Protein AF-A0A915HNP8-F1 (afdb_monomer_lite)

Sequence (126 aa):
MGWKSLLYLLLSFWINDTIFVQGSKNFADHWVDDQVTHTNSYYGFFNLVNFNIGYHREHHDFPYVTGRYLPLVRKIAIEFYSDPRYIEKSIFTNIYCMLLAERGFGLKKFANKLTYNLKQLEDYRK

Organism: Romanomermis culicivorax (NCBI:txid13658)

Structure (mmCIF, N/CA/C/O backbone):
data_AF-A0A915HNP8-F1
#
_entry.id   AF-A0A915HNP8-F1
#
loop_
_atom_site.group_PDB
_atom_site.id
_atom_site.type_symbol
_atom_site.label_atom_id
_atom_site.label_alt_id
_atom_site.label_comp_id
_atom_site.label_asym_id
_atom_site.label_entity_id
_atom_site.label_seq_id
_atom_site.pdbx_PDB_ins_code
_atom_site.Cartn_x
_atom_site.Cartn_y
_atom_site.Cartn_z
_atom_site.occupancy
_atom_site.B_iso_or_equiv
_atom_site.auth_seq_id
_atom_site.auth_comp_id
_atom_site.auth_asym_id
_atom_site.auth_atom_id
_atom_site.pdbx_PDB_model_num
ATOM 1 N N . MET A 1 1 ? -26.415 9.784 18.282 1.00 63.62 1 MET A N 1
ATOM 2 C CA . MET A 1 1 ? -25.318 8.821 18.025 1.00 63.62 1 MET A CA 1
ATOM 3 C C . MET A 1 1 ? -24.785 8.342 19.370 1.00 63.62 1 MET A C 1
ATOM 5 O O . MET A 1 1 ? -24.751 9.149 20.286 1.00 63.62 1 MET A O 1
ATOM 9 N N . GLY A 1 2 ? -24.486 7.051 19.537 1.00 92.44 2 GLY A N 1
ATOM 10 C CA . GLY A 1 2 ? -24.142 6.454 20.841 1.00 92.44 2 GLY A CA 1
ATOM 11 C C . GLY A 1 2 ? -22.738 5.843 20.881 1.00 92.44 2 GLY A C 1
ATOM 12 O O . GLY A 1 2 ? -21.994 5.894 19.904 1.00 92.44 2 GLY A O 1
ATOM 13 N N . TRP A 1 3 ? -22.383 5.196 21.991 1.00 93.38 3 TRP A N 1
ATOM 14 C CA . TRP A 1 3 ? -21.071 4.549 22.174 1.00 93.38 3 TRP A CA 1
ATOM 15 C C . TRP A 1 3 ? -20.740 3.519 21.077 1.00 93.38 3 TRP A C 1
ATOM 17 O O . TRP A 1 3 ? -19.610 3.455 20.604 1.00 93.38 3 TRP A O 1
ATOM 27 N N . LYS A 1 4 ? -21.748 2.782 20.590 1.00 92.94 4 LYS A N 1
ATOM 28 C CA . LYS A 1 4 ? -21.593 1.798 19.506 1.00 92.94 4 LYS A CA 1
ATOM 29 C C . LYS A 1 4 ? -21.096 2.424 18.197 1.00 92.94 4 LYS A C 1
ATOM 31 O O . LYS A 1 4 ? -20.259 1.834 17.529 1.00 92.94 4 LYS A O 1
ATOM 36 N N . SER A 1 5 ? -21.576 3.620 17.843 1.00 90.44 5 SER A N 1
ATOM 37 C CA . SER A 1 5 ? -21.105 4.333 16.644 1.00 90.44 5 SER A CA 1
ATOM 38 C C . SER A 1 5 ? -19.680 4.863 16.806 1.00 90.44 5 SER A C 1
ATOM 40 O O . SER A 1 5 ? -18.925 4.891 15.842 1.00 90.44 5 SER A O 1
ATOM 42 N N . LEU A 1 6 ? -19.298 5.239 18.028 1.00 91.25 6 LEU A N 1
ATOM 43 C CA . LEU A 1 6 ? -17.955 5.728 18.333 1.00 91.25 6 LEU A CA 1
ATOM 44 C C . LEU A 1 6 ? -16.936 4.583 18.270 1.00 91.25 6 LEU A C 1
ATOM 46 O O . LEU A 1 6 ? -15.909 4.710 17.611 1.00 91.25 6 LEU A O 1
ATOM 50 N N . LEU A 1 7 ? -17.279 3.426 18.844 1.00 91.88 7 LEU A N 1
ATOM 51 C CA . LEU A 1 7 ? -16.525 2.187 18.652 1.00 91.88 7 LEU A CA 1
ATOM 52 C C . LEU A 1 7 ? -16.400 1.803 17.183 1.00 91.88 7 LEU A C 1
ATOM 54 O O . LEU A 1 7 ? -15.307 1.480 16.739 1.00 91.88 7 LEU A O 1
ATOM 58 N N . TYR A 1 8 ? -17.506 1.831 16.437 1.00 89.50 8 TYR A N 1
ATOM 59 C CA . TYR A 1 8 ? -17.501 1.485 15.020 1.00 89.50 8 TYR A CA 1
ATOM 60 C C . TYR A 1 8 ? -16.518 2.357 14.232 1.00 89.50 8 TYR A C 1
ATOM 62 O O . TYR A 1 8 ? -15.745 1.826 13.440 1.00 89.50 8 TYR A O 1
ATOM 70 N N . LEU A 1 9 ? -16.494 3.669 14.482 1.00 89.00 9 LEU A N 1
ATOM 71 C CA . LEU A 1 9 ? -15.552 4.586 13.838 1.00 89.00 9 LEU A CA 1
ATOM 72 C C . LEU A 1 9 ? -14.101 4.293 14.226 1.00 89.00 9 LEU A C 1
ATOM 74 O O . LEU A 1 9 ? -13.251 4.214 13.347 1.00 89.00 9 LEU A O 1
ATOM 78 N N . LEU A 1 10 ? -13.825 4.081 15.515 1.00 86.94 10 LEU A N 1
ATOM 79 C CA . LEU A 1 10 ? -12.471 3.798 15.999 1.00 86.94 10 LEU A CA 1
ATOM 80 C C . LEU A 1 10 ? -11.933 2.463 15.470 1.00 86.94 10 LEU A C 1
ATOM 82 O O . LEU A 1 10 ? -10.791 2.396 15.025 1.00 86.94 10 LEU A O 1
ATOM 86 N N . LEU A 1 11 ? -12.760 1.414 15.468 1.00 86.12 11 LEU A N 1
ATOM 87 C CA . LEU A 1 11 ? -12.400 0.123 14.883 1.00 86.12 11 LEU A CA 1
ATOM 88 C C . LEU A 1 11 ? -12.235 0.221 13.367 1.00 86.12 11 LEU A C 1
ATOM 90 O O . LEU A 1 11 ? -11.266 -0.311 12.840 1.00 86.12 11 LEU A O 1
ATOM 94 N N . SER A 1 12 ? -13.136 0.913 12.667 1.00 80.00 12 SER A N 1
ATOM 95 C CA . SER A 1 12 ? -13.033 1.075 11.211 1.00 80.00 12 SER A CA 1
ATOM 96 C C . SER A 1 12 ? -11.763 1.830 10.823 1.00 80.00 12 SER A C 1
ATOM 98 O O . SER A 1 12 ? -11.067 1.407 9.908 1.00 80.00 12 SER A O 1
ATOM 100 N N . PHE A 1 13 ? -11.424 2.894 11.556 1.00 77.88 13 PHE A N 1
ATOM 101 C CA . PHE A 1 13 ? -10.178 3.640 11.387 1.00 77.88 13 PHE A CA 1
ATOM 102 C C . PHE A 1 13 ? -8.954 2.761 11.654 1.00 77.88 13 PHE A C 1
ATOM 104 O O . PHE A 1 13 ? -8.053 2.692 10.825 1.00 77.88 13 PHE A O 1
ATOM 111 N N . TRP A 1 14 ? -8.947 2.025 12.770 1.00 73.19 14 TRP A N 1
ATOM 112 C CA . TRP A 1 14 ? -7.829 1.151 13.118 1.00 73.19 14 TRP A CA 1
ATOM 113 C C . TRP A 1 14 ? -7.603 0.059 12.070 1.00 73.19 14 TRP A C 1
ATOM 115 O O . TRP A 1 14 ? -6.473 -0.148 11.635 1.00 73.19 14 TRP A O 1
ATOM 125 N N . ILE A 1 15 ? -8.668 -0.609 11.619 1.00 74.94 15 ILE A N 1
ATOM 126 C CA . ILE A 1 15 ? -8.578 -1.641 10.581 1.00 74.94 15 ILE A CA 1
ATOM 127 C C . ILE A 1 15 ? -8.101 -1.008 9.264 1.00 74.94 15 ILE A C 1
ATOM 129 O O . ILE A 1 15 ? -7.172 -1.541 8.659 1.00 74.94 15 ILE A O 1
ATOM 133 N N . ASN A 1 16 ? -8.673 0.130 8.849 1.00 70.62 16 ASN A N 1
ATOM 134 C CA . ASN A 1 16 ? -8.280 0.851 7.632 1.00 70.62 16 ASN A CA 1
ATOM 135 C C . ASN A 1 16 ? -6.790 1.209 7.613 1.00 70.62 16 ASN A C 1
ATOM 137 O O . ASN A 1 16 ? -6.096 0.929 6.638 1.00 70.62 16 ASN A O 1
ATOM 141 N N . ASP A 1 17 ? -6.296 1.792 8.700 1.00 63.38 17 ASP A N 1
ATOM 142 C CA . ASP A 1 17 ? -4.954 2.363 8.721 1.00 63.38 17 ASP A CA 1
ATOM 143 C C . ASP A 1 17 ? -3.861 1.321 8.997 1.00 63.38 17 ASP A C 1
ATOM 145 O O . ASP A 1 17 ? -2.726 1.497 8.558 1.00 63.38 17 ASP A O 1
ATOM 149 N N . THR A 1 18 ? -4.188 0.216 9.682 1.00 61.91 18 THR A N 1
ATOM 150 C CA . THR A 1 18 ? -3.187 -0.792 10.086 1.00 61.91 18 THR A CA 1
ATOM 151 C C . THR A 1 18 ? -3.213 -2.084 9.272 1.00 61.91 18 THR A C 1
ATOM 153 O O . THR A 1 18 ? -2.159 -2.681 9.053 1.00 61.91 18 THR A O 1
ATOM 156 N N . ILE A 1 19 ? -4.390 -2.543 8.833 1.00 60.84 19 ILE A N 1
ATOM 157 C CA . ILE A 1 19 ? -4.554 -3.855 8.180 1.00 60.84 19 ILE A CA 1
ATOM 158 C C . ILE A 1 19 ? -4.588 -3.712 6.659 1.00 60.84 19 ILE A C 1
ATOM 160 O O . ILE A 1 19 ? -4.163 -4.618 5.937 1.00 60.84 19 ILE A O 1
ATOM 164 N N . PHE A 1 20 ? -5.066 -2.577 6.149 1.00 61.69 20 PHE A N 1
ATOM 165 C CA . PHE A 1 20 ? -5.078 -2.337 4.716 1.00 61.69 20 PHE A CA 1
ATOM 166 C C . PHE A 1 20 ? -3.788 -1.654 4.269 1.00 61.69 20 PHE A C 1
ATOM 168 O O . PHE A 1 20 ? -3.352 -0.644 4.814 1.00 61.69 20 PHE A O 1
ATOM 175 N N . VAL A 1 21 ? -3.212 -2.210 3.204 1.00 59.31 21 VAL A N 1
ATOM 176 C CA . VAL A 1 21 ? -1.975 -1.760 2.545 1.00 59.31 21 VAL A CA 1
ATOM 177 C C . VAL A 1 21 ? -1.992 -0.255 2.250 1.00 59.31 21 VAL A C 1
ATOM 179 O O . VAL A 1 21 ? -0.975 0.422 2.356 1.00 59.31 21 VAL A O 1
ATOM 182 N N . GLN A 1 22 ? -3.167 0.291 1.924 1.00 58.53 22 GLN A N 1
ATOM 183 C CA . GLN A 1 22 ? -3.332 1.707 1.610 1.00 58.53 22 GLN A CA 1
ATOM 184 C C . GLN A 1 22 ? -3.053 2.622 2.815 1.00 58.53 22 GLN A C 1
ATOM 186 O O . GLN A 1 22 ? -2.465 3.688 2.644 1.00 58.53 22 GLN A O 1
ATOM 191 N N . GLY A 1 23 ? -3.452 2.203 4.019 1.00 55.94 23 GLY A N 1
ATOM 192 C CA . GLY A 1 23 ? -3.254 2.955 5.255 1.00 55.94 23 GLY A CA 1
ATOM 193 C C . GLY A 1 23 ? -1.800 2.952 5.716 1.00 55.94 23 GLY A C 1
ATOM 194 O O . GLY A 1 23 ? -1.229 4.011 5.983 1.00 55.94 23 GLY A O 1
ATOM 195 N N . SER A 1 24 ? -1.156 1.779 5.692 1.00 56.12 24 SER A N 1
ATOM 196 C CA . SER A 1 24 ? 0.261 1.652 6.057 1.00 56.12 24 SER A CA 1
ATOM 197 C C . SER A 1 24 ? 1.181 2.447 5.127 1.00 56.12 24 SER A C 1
ATOM 199 O O . SER A 1 24 ? 2.170 3.020 5.585 1.00 56.12 24 SER A O 1
ATOM 201 N N . LYS A 1 25 ? 0.824 2.526 3.839 1.00 57.50 25 LYS A N 1
ATOM 202 C CA . LYS A 1 25 ? 1.558 3.287 2.824 1.00 57.50 25 LYS A CA 1
ATOM 203 C C . LYS A 1 25 ? 1.522 4.792 3.089 1.00 57.50 25 LYS A C 1
ATOM 205 O O . LYS A 1 25 ? 2.566 5.435 3.052 1.00 57.50 25 LYS A O 1
ATOM 210 N N . ASN A 1 26 ? 0.355 5.345 3.429 1.00 54.72 26 ASN A N 1
ATOM 211 C CA . ASN A 1 26 ? 0.224 6.775 3.733 1.00 54.72 26 ASN A CA 1
ATOM 212 C C . ASN A 1 26 ? 1.128 7.188 4.909 1.00 54.72 26 ASN A C 1
ATOM 214 O O . ASN A 1 26 ? 1.729 8.258 4.887 1.00 54.72 26 ASN A O 1
ATOM 218 N N . PHE A 1 27 ? 1.282 6.324 5.917 1.00 54.41 27 PHE A N 1
ATOM 219 C CA . PHE A 1 27 ? 2.211 6.568 7.022 1.00 54.41 27 PHE A CA 1
ATOM 220 C C . PHE A 1 27 ? 3.681 6.383 6.623 1.00 54.41 27 PHE A C 1
ATOM 222 O O . PHE A 1 27 ? 4.520 7.164 7.053 1.00 54.41 27 PHE A O 1
ATOM 229 N N . ALA A 1 28 ? 4.038 5.397 5.801 1.00 55.47 28 ALA A N 1
ATOM 230 C CA . ALA A 1 28 ? 5.429 5.218 5.375 1.00 55.47 28 ALA A CA 1
ATOM 231 C C . ALA A 1 28 ? 5.923 6.374 4.479 1.00 55.47 28 ALA A C 1
ATOM 233 O O . ALA A 1 28 ? 7.013 6.911 4.708 1.00 55.47 28 ALA A O 1
ATOM 234 N N . ASP A 1 29 ? 5.090 6.805 3.527 1.00 53.53 29 ASP A N 1
ATOM 235 C CA . ASP A 1 29 ? 5.416 7.822 2.517 1.00 53.53 29 ASP A CA 1
ATOM 236 C C . ASP A 1 29 ? 5.683 9.214 3.121 1.00 53.53 29 ASP A C 1
ATOM 238 O O . ASP A 1 29 ? 6.409 10.022 2.544 1.00 53.53 29 ASP A O 1
ATOM 242 N N . HIS A 1 30 ? 5.114 9.519 4.292 1.00 57.22 30 HIS A N 1
ATOM 243 C CA . HIS A 1 30 ? 5.314 10.811 4.959 1.00 57.22 30 HIS A CA 1
ATOM 244 C C . HIS A 1 30 ? 6.526 10.856 5.903 1.00 57.22 30 HIS A C 1
ATOM 246 O O . HIS A 1 30 ? 6.960 11.945 6.290 1.00 57.22 30 HIS A O 1
ATOM 252 N N . TRP A 1 31 ? 7.088 9.706 6.287 1.00 51.62 31 TRP A N 1
ATOM 253 C CA . TRP A 1 31 ? 8.163 9.638 7.287 1.00 51.62 31 TRP A CA 1
ATOM 254 C C . TRP A 1 31 ? 9.519 9.242 6.698 1.00 51.62 31 TRP A C 1
ATOM 256 O O . TRP A 1 31 ? 10.555 9.697 7.202 1.00 51.62 31 TRP A O 1
ATOM 266 N N . VAL A 1 32 ? 9.522 8.468 5.612 1.00 51.97 32 VAL A N 1
ATOM 267 C CA . VAL A 1 32 ? 10.729 8.101 4.866 1.00 51.97 32 VAL A CA 1
ATOM 268 C C . VAL A 1 32 ? 10.924 9.107 3.729 1.00 51.97 32 VAL A C 1
ATOM 270 O O . VAL A 1 32 ? 10.233 9.077 2.722 1.00 51.97 32 VAL A O 1
ATOM 273 N N . ASP A 1 33 ? 11.868 10.030 3.911 1.00 47.66 33 ASP A N 1
ATOM 274 C CA . ASP A 1 33 ? 12.265 11.044 2.921 1.00 47.66 33 ASP A CA 1
ATOM 275 C C . ASP A 1 33 ? 13.228 10.438 1.888 1.00 47.66 33 ASP A C 1
ATOM 277 O O . ASP A 1 33 ? 14.329 10.936 1.674 1.00 47.66 33 ASP A O 1
ATOM 281 N N . ASP A 1 34 ? 12.849 9.300 1.305 1.00 48.69 34 ASP A N 1
ATOM 282 C CA . ASP A 1 34 ? 13.509 8.788 0.110 1.00 48.69 34 ASP A CA 1
ATOM 283 C C . ASP A 1 34 ? 12.655 9.201 -1.085 1.00 48.69 34 ASP A C 1
ATOM 285 O O . ASP A 1 34 ? 11.627 8.587 -1.392 1.00 48.69 34 ASP A O 1
ATOM 289 N N . GLN A 1 35 ? 13.131 10.219 -1.808 1.00 43.41 35 GLN A N 1
ATOM 290 C CA . GLN A 1 35 ? 12.568 10.747 -3.065 1.00 43.41 35 GLN A CA 1
ATOM 291 C C . GLN A 1 35 ? 12.357 9.682 -4.165 1.00 43.41 35 GLN A C 1
ATOM 293 O O . GLN A 1 35 ? 11.848 9.971 -5.243 1.00 43.41 35 GLN A O 1
ATOM 298 N N . VAL A 1 36 ? 12.744 8.434 -3.905 1.00 48.75 36 VAL A N 1
ATOM 299 C CA . VAL A 1 36 ? 12.663 7.287 -4.808 1.00 48.75 36 VAL A CA 1
ATOM 300 C C . VAL A 1 36 ? 11.314 6.544 -4.703 1.00 48.75 36 VAL A C 1
ATOM 302 O O . VAL A 1 36 ? 11.027 5.697 -5.548 1.00 48.75 36 VAL A O 1
ATOM 305 N N . THR A 1 37 ? 10.460 6.826 -3.704 1.00 48.84 37 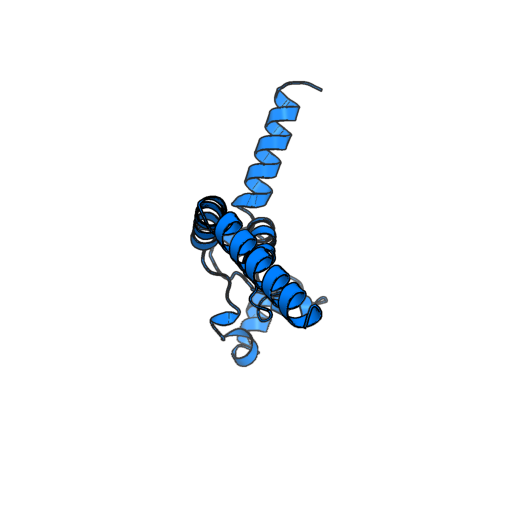THR A N 1
ATOM 306 C CA . THR A 1 37 ? 9.440 5.845 -3.258 1.00 48.84 37 THR A CA 1
ATOM 307 C C . THR A 1 37 ? 7.976 6.300 -3.170 1.00 48.84 37 THR A C 1
ATOM 309 O O . THR A 1 37 ? 7.191 5.701 -2.445 1.00 48.84 37 THR A O 1
ATOM 312 N N . HIS A 1 38 ? 7.517 7.249 -3.991 1.00 47.09 38 HIS A N 1
ATOM 313 C CA . HIS A 1 38 ? 6.079 7.591 -4.016 1.00 47.09 38 HIS A CA 1
ATOM 314 C C . HIS A 1 38 ? 5.148 6.443 -4.485 1.00 47.09 38 HIS A C 1
ATOM 316 O O . HIS A 1 38 ? 3.938 6.488 -4.259 1.00 47.09 38 HIS A O 1
ATOM 322 N N . THR A 1 39 ? 5.674 5.370 -5.086 1.00 55.88 39 THR A N 1
ATOM 323 C CA . THR A 1 39 ? 4.881 4.268 -5.670 1.00 55.88 39 THR A CA 1
ATOM 324 C C . THR A 1 39 ? 5.385 2.880 -5.263 1.00 55.88 39 THR A C 1
ATOM 326 O O . THR A 1 39 ? 5.533 1.974 -6.091 1.00 55.88 39 THR A O 1
ATOM 329 N N . ASN A 1 40 ? 5.696 2.678 -3.982 1.00 61.94 40 ASN A N 1
ATOM 330 C CA . ASN A 1 40 ? 5.946 1.324 -3.476 1.00 61.94 40 ASN A CA 1
ATOM 331 C C . ASN A 1 40 ? 4.695 0.447 -3.621 1.00 61.94 40 ASN A C 1
ATOM 333 O O . ASN A 1 40 ? 3.569 0.922 -3.471 1.00 61.94 40 ASN A O 1
ATOM 337 N N . SER A 1 41 ? 4.911 -0.818 -3.975 1.00 71.25 41 SER A N 1
ATOM 338 C CA . SER A 1 41 ? 3.851 -1.806 -4.202 1.00 71.25 41 SER A CA 1
ATOM 339 C C . SER A 1 41 ? 4.029 -2.997 -3.265 1.00 71.25 41 SER A C 1
ATOM 341 O O . SER A 1 41 ? 5.150 -3.466 -3.056 1.00 71.25 41 SER A O 1
ATOM 343 N N . TYR A 1 42 ? 2.932 -3.489 -2.695 1.00 75.81 42 TYR A N 1
ATOM 344 C CA . TYR A 1 42 ? 2.913 -4.590 -1.737 1.00 75.81 42 TYR A CA 1
ATOM 345 C C . TYR A 1 42 ? 2.372 -5.865 -2.385 1.00 75.81 42 TYR A C 1
ATOM 347 O O . TYR A 1 42 ? 1.201 -5.944 -2.752 1.00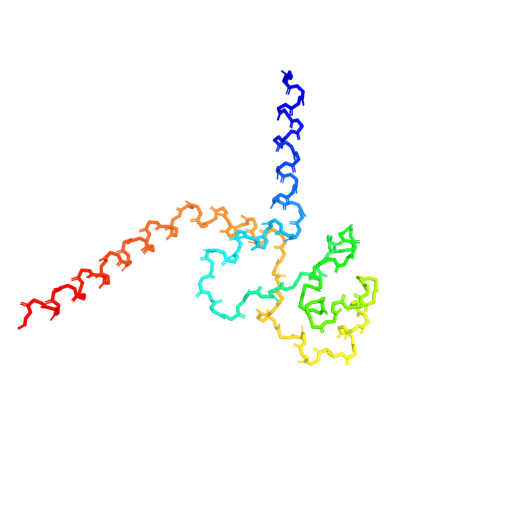 75.81 42 TYR A O 1
ATOM 355 N N . TYR A 1 43 ? 3.202 -6.906 -2.455 1.00 77.31 43 TYR A N 1
ATOM 356 C CA . TYR A 1 43 ? 2.847 -8.185 -3.090 1.00 77.31 43 TYR A CA 1
ATOM 357 C C . TYR A 1 43 ? 2.620 -9.333 -2.092 1.00 77.31 43 TYR A C 1
ATOM 359 O O . TYR A 1 43 ? 2.580 -10.495 -2.490 1.00 77.31 43 TYR A O 1
ATOM 367 N N . GLY A 1 44 ? 2.500 -9.035 -0.793 1.00 75.19 44 GLY A N 1
ATOM 368 C CA . GLY A 1 44 ? 2.307 -10.057 0.241 1.00 75.19 44 GLY A CA 1
ATOM 369 C C . GLY A 1 44 ? 0.885 -10.628 0.294 1.00 75.19 44 GLY A C 1
ATOM 370 O O . GLY A 1 44 ? -0.006 -10.204 -0.436 1.00 75.19 44 GLY A O 1
ATOM 371 N N . PHE A 1 45 ? 0.652 -11.587 1.196 1.00 74.62 45 PHE A N 1
ATOM 372 C CA . PHE A 1 45 ? -0.610 -12.340 1.291 1.00 74.62 45 PHE A CA 1
ATOM 373 C C . PHE A 1 45 ? -1.859 -11.454 1.424 1.00 74.62 45 PHE A C 1
ATOM 375 O O . PHE A 1 45 ? -2.873 -11.707 0.776 1.00 74.62 45 PHE A O 1
ATOM 382 N N . PHE A 1 46 ? -1.776 -10.370 2.200 1.00 70.69 46 PHE A N 1
ATOM 383 C CA . PHE A 1 46 ? -2.896 -9.440 2.383 1.00 70.69 46 PHE A CA 1
ATOM 384 C C . PHE A 1 46 ? -3.290 -8.701 1.100 1.00 70.69 46 PHE A C 1
ATOM 386 O O . PHE A 1 46 ? -4.409 -8.208 0.997 1.00 70.69 46 PHE A O 1
ATOM 393 N N . ASN A 1 47 ? -2.422 -8.679 0.085 1.00 76.81 47 ASN A N 1
ATOM 394 C CA . ASN A 1 47 ? -2.767 -8.141 -1.221 1.00 76.81 47 ASN A CA 1
ATOM 395 C C . ASN A 1 47 ? -3.872 -8.963 -1.908 1.00 76.81 47 ASN A C 1
ATOM 397 O O . ASN A 1 47 ? -4.734 -8.397 -2.572 1.00 76.81 47 ASN A O 1
ATOM 401 N N . LEU A 1 48 ? -3.897 -10.285 -1.696 1.00 74.81 48 LEU A N 1
ATOM 402 C CA . LEU A 1 48 ? -4.925 -11.162 -2.262 1.00 74.81 48 LEU A CA 1
ATOM 403 C C . LEU A 1 48 ? -6.309 -10.859 -1.668 1.00 74.81 48 LEU A C 1
ATOM 405 O O . LEU A 1 48 ? -7.299 -10.817 -2.394 1.00 74.81 48 LEU A O 1
ATOM 409 N N . VAL A 1 49 ? -6.362 -10.609 -0.357 1.00 76.81 49 VAL A N 1
ATOM 410 C CA . VAL A 1 49 ? -7.590 -10.221 0.360 1.00 76.81 49 VAL A CA 1
ATOM 411 C C . VAL A 1 49 ? -8.045 -8.816 -0.051 1.00 76.81 49 VAL A C 1
ATOM 413 O O . VAL A 1 49 ? -9.240 -8.554 -0.141 1.00 76.81 49 VAL A O 1
ATOM 416 N N . ASN A 1 50 ? -7.094 -7.944 -0.391 1.00 72.56 50 ASN A N 1
ATOM 417 C CA . ASN A 1 50 ? -7.337 -6.581 -0.862 1.00 72.56 50 ASN A CA 1
ATOM 418 C C . ASN A 1 50 ? -7.463 -6.488 -2.386 1.00 72.56 50 ASN A C 1
ATOM 420 O O . ASN A 1 50 ? -7.130 -5.458 -2.965 1.00 72.56 50 ASN A O 1
ATOM 424 N N . PHE A 1 51 ? -7.903 -7.556 -3.054 1.00 77.19 51 PHE A N 1
ATOM 425 C CA . PHE A 1 51 ? -8.180 -7.558 -4.496 1.00 77.19 51 PHE A CA 1
ATOM 426 C C . PHE A 1 51 ? -7.024 -7.046 -5.376 1.00 77.19 51 PHE A C 1
ATOM 428 O O . PHE A 1 51 ? -7.258 -6.430 -6.416 1.00 77.19 51 PHE A O 1
ATOM 435 N N . ASN A 1 52 ? -5.776 -7.320 -4.985 1.00 82.25 52 ASN A N 1
ATOM 436 C CA . ASN A 1 52 ? -4.564 -6.904 -5.691 1.00 82.25 52 ASN A CA 1
ATOM 437 C C . ASN A 1 52 ? -4.350 -5.374 -5.767 1.00 82.25 52 ASN A C 1
ATOM 439 O O . ASN A 1 52 ? -3.621 -4.906 -6.639 1.00 82.25 52 ASN A O 1
ATOM 443 N N . ILE A 1 53 ? -4.931 -4.583 -4.857 1.00 75.75 53 ILE A N 1
ATOM 444 C CA . ILE A 1 53 ? -4.719 -3.118 -4.791 1.00 75.75 53 ILE A CA 1
ATOM 445 C C . ILE A 1 53 ? -3.249 -2.755 -4.497 1.00 75.75 53 ILE A C 1
ATOM 447 O O . ILE A 1 53 ? -2.772 -1.689 -4.874 1.00 75.75 53 ILE A O 1
ATOM 451 N N . GLY A 1 54 ? -2.501 -3.661 -3.865 1.00 77.12 54 GLY A N 1
ATOM 452 C CA . GLY A 1 54 ? -1.076 -3.508 -3.579 1.00 77.12 54 GLY A CA 1
ATOM 453 C C . GLY A 1 54 ? -0.176 -3.487 -4.818 1.00 77.12 54 GLY A C 1
ATOM 454 O O . GLY A 1 54 ? 0.969 -3.067 -4.693 1.00 77.12 54 GLY A O 1
ATOM 455 N N . TYR A 1 55 ? -0.677 -3.851 -6.008 1.00 80.75 55 TYR A N 1
ATOM 456 C CA . TYR A 1 55 ? -0.012 -3.601 -7.301 1.00 80.75 55 TYR A CA 1
ATOM 457 C C . TYR A 1 55 ? -0.168 -2.126 -7.708 1.00 80.75 55 TYR A C 1
ATOM 459 O O . TYR A 1 55 ? -0.725 -1.794 -8.754 1.00 80.75 55 TYR A O 1
ATOM 467 N N . HIS A 1 56 ? 0.235 -1.217 -6.822 1.00 80.19 56 HIS A N 1
ATOM 468 C CA . HIS A 1 56 ? -0.063 0.205 -6.946 1.00 80.19 56 HIS A CA 1
ATOM 469 C C . HIS A 1 56 ? 0.636 0.815 -8.161 1.00 80.19 56 HIS A C 1
ATOM 471 O O . HIS A 1 56 ? 0.057 1.633 -8.869 1.00 80.19 56 HIS A O 1
ATOM 477 N N . ARG A 1 57 ? 1.868 0.385 -8.437 1.00 78.75 57 ARG A N 1
ATOM 478 C CA . ARG A 1 57 ? 2.651 0.883 -9.566 1.00 78.75 57 ARG A CA 1
ATOM 479 C C . ARG A 1 57 ? 2.108 0.379 -10.893 1.00 78.75 57 ARG A C 1
ATOM 481 O O . ARG A 1 57 ? 1.857 1.182 -11.780 1.00 78.75 57 ARG A O 1
ATOM 488 N N . GLU A 1 58 ? 1.833 -0.920 -10.988 1.00 86.44 58 GLU A N 1
ATOM 489 C CA . GLU A 1 58 ? 1.215 -1.500 -12.179 1.00 86.44 58 GLU A CA 1
ATOM 490 C C . GLU A 1 58 ? -0.178 -0.905 -12.427 1.00 86.44 58 GLU A C 1
ATOM 492 O O . GLU A 1 58 ? -0.573 -0.731 -13.576 1.00 86.44 58 GLU A O 1
ATOM 497 N N . HIS A 1 59 ? -0.917 -0.551 -11.371 1.00 86.69 59 HIS A N 1
ATOM 498 C CA . HIS A 1 59 ? -2.197 0.139 -11.508 1.00 86.69 59 HIS A CA 1
ATOM 499 C C . HIS A 1 59 ? -2.048 1.573 -12.035 1.00 86.69 59 HIS A C 1
ATOM 501 O O . HIS A 1 59 ? -2.835 1.979 -12.883 1.00 86.69 59 HIS A O 1
ATOM 507 N N . HIS A 1 60 ? -1.052 2.337 -11.576 1.00 85.06 60 HIS A N 1
ATOM 508 C CA . HIS A 1 60 ? -0.796 3.691 -12.092 1.00 85.06 60 HIS A CA 1
ATOM 509 C C . HIS A 1 60 ? -0.282 3.690 -13.533 1.00 85.06 60 HIS A C 1
ATOM 511 O O . HIS A 1 60 ? -0.662 4.565 -14.308 1.00 85.06 60 HIS A O 1
ATOM 517 N N . ASP A 1 61 ? 0.528 2.699 -13.908 1.00 86.81 61 ASP A N 1
ATOM 518 C CA . ASP A 1 61 ? 1.022 2.547 -15.282 1.00 86.81 61 ASP A CA 1
ATOM 519 C C . ASP A 1 61 ? -0.086 2.049 -16.229 1.00 86.81 61 ASP A C 1
ATOM 521 O O . ASP A 1 61 ? -0.170 2.462 -17.388 1.00 86.81 61 ASP A O 1
ATOM 525 N N . PHE A 1 62 ? -0.977 1.186 -15.728 1.00 89.81 62 PHE A N 1
ATOM 526 C CA . PHE A 1 62 ? -2.081 0.590 -16.479 1.00 89.81 62 PHE A CA 1
ATOM 527 C C . PHE A 1 62 ? -3.436 0.814 -15.780 1.00 89.81 62 PHE A C 1
ATOM 529 O O . PHE A 1 62 ? -4.083 -0.150 -15.357 1.00 89.81 62 PHE A O 1
ATOM 536 N N . PRO A 1 63 ? -3.940 2.064 -15.713 1.00 86.44 63 PRO A N 1
ATOM 537 C CA . PRO A 1 63 ? -5.157 2.403 -14.962 1.00 86.44 63 PRO A CA 1
ATOM 538 C C . PRO A 1 63 ? -6.416 1.727 -15.514 1.00 86.44 63 PRO A C 1
ATOM 540 O O . PRO A 1 63 ? -7.397 1.529 -14.800 1.00 86.44 63 PRO A O 1
ATOM 543 N N . TYR A 1 64 ? -6.379 1.328 -16.786 1.00 90.38 64 TYR A N 1
ATOM 544 C CA . TYR A 1 64 ? -7.468 0.621 -17.457 1.00 90.38 64 TYR A CA 1
ATOM 545 C C . TYR A 1 64 ? -7.440 -0.899 -17.243 1.00 90.38 64 TYR A C 1
ATOM 547 O O . TYR A 1 64 ? -8.372 -1.596 -17.646 1.00 90.38 64 TYR A O 1
ATOM 555 N N . VAL A 1 65 ? -6.392 -1.437 -16.613 1.00 87.94 65 VAL A N 1
ATOM 556 C CA . VAL A 1 65 ? -6.273 -2.865 -16.315 1.00 87.94 65 VAL A CA 1
ATOM 557 C C . VAL A 1 65 ? -6.821 -3.135 -14.919 1.00 87.94 65 VAL A C 1
ATOM 559 O O . VAL A 1 65 ? -6.369 -2.586 -13.917 1.00 87.94 65 VAL A O 1
ATOM 562 N N . THR A 1 66 ? -7.811 -4.023 -14.834 1.00 87.56 66 THR A N 1
ATOM 563 C CA . THR A 1 66 ? -8.419 -4.382 -13.546 1.00 87.56 66 THR A CA 1
ATOM 564 C C . THR A 1 66 ? -7.415 -5.090 -12.631 1.00 87.56 66 THR A C 1
ATOM 566 O O . THR A 1 66 ? -6.606 -5.888 -13.114 1.00 87.56 66 THR A O 1
ATOM 569 N N . GLY A 1 67 ? -7.565 -4.926 -11.310 1.00 83.31 67 GLY A N 1
ATOM 570 C CA . GLY A 1 67 ? -6.714 -5.543 -10.277 1.00 83.31 67 GLY A CA 1
ATOM 571 C C . GLY A 1 67 ? -6.463 -7.048 -10.443 1.00 83.31 67 GLY A C 1
ATOM 572 O O . GLY A 1 67 ? -5.381 -7.552 -10.150 1.00 83.31 67 GLY A O 1
ATOM 573 N N . ARG A 1 68 ? -7.427 -7.789 -11.002 1.00 86.81 68 ARG A N 1
ATOM 574 C CA . ARG A 1 68 ? -7.287 -9.225 -11.297 1.00 86.81 68 ARG A CA 1
ATOM 575 C C . ARG A 1 68 ? -6.132 -9.544 -12.258 1.00 86.81 68 ARG A C 1
ATOM 577 O O . ARG A 1 68 ? -5.533 -10.609 -12.136 1.00 86.81 68 ARG A O 1
ATOM 584 N N . TYR A 1 69 ? -5.835 -8.650 -13.200 1.00 90.56 69 TYR A N 1
ATOM 585 C CA . TYR A 1 69 ? -4.819 -8.848 -14.238 1.00 90.56 69 TYR A CA 1
ATOM 586 C C . TYR A 1 69 ? -3.485 -8.163 -13.921 1.00 90.56 69 TYR A C 1
ATOM 588 O O . TYR A 1 69 ? -2.493 -8.459 -14.580 1.00 90.56 69 TYR A O 1
ATOM 596 N N . LEU A 1 70 ? -3.407 -7.323 -12.886 1.00 89.31 70 LEU A N 1
ATOM 597 C CA . LEU A 1 70 ? -2.144 -6.702 -12.464 1.00 89.31 70 LEU A CA 1
ATOM 598 C C . LEU A 1 70 ? -1.035 -7.721 -12.115 1.00 89.31 70 LEU A C 1
ATOM 600 O O . LEU A 1 70 ? 0.105 -7.508 -12.528 1.00 89.31 70 LEU A O 1
ATOM 604 N N . PRO A 1 71 ? -1.325 -8.889 -11.497 1.00 89.38 71 PRO A N 1
ATOM 605 C CA . PRO A 1 71 ? -0.323 -9.945 -11.342 1.00 89.38 71 PRO A CA 1
ATOM 606 C C . PRO A 1 71 ? 0.239 -10.466 -12.669 1.00 89.38 71 PRO A C 1
ATOM 608 O O . PRO A 1 71 ? 1.378 -10.924 -12.717 1.00 89.38 71 PRO A O 1
ATOM 611 N N . LEU A 1 72 ? -0.558 -10.440 -13.742 1.00 90.94 72 LEU A N 1
ATOM 612 C CA . LEU A 1 72 ? -0.118 -10.845 -15.075 1.00 90.94 72 LEU A CA 1
ATOM 613 C C . LEU A 1 72 ? 0.755 -9.759 -15.712 1.00 90.94 72 LEU A C 1
ATOM 615 O O . LEU A 1 72 ? 1.799 -10.092 -16.261 1.00 90.94 72 LEU A O 1
ATOM 619 N N . VAL A 1 73 ? 0.378 -8.485 -15.573 1.00 89.94 73 VAL A N 1
ATOM 620 C CA . VAL A 1 73 ? 1.190 -7.337 -16.015 1.00 89.94 73 VAL A CA 1
ATOM 621 C C . VAL A 1 73 ? 2.588 -7.404 -15.402 1.00 89.94 73 VAL A C 1
ATOM 623 O O . VAL A 1 73 ? 3.579 -7.389 -16.129 1.00 89.94 73 VAL A O 1
ATOM 626 N N . ARG A 1 74 ? 2.669 -7.612 -14.082 1.00 88.31 74 ARG A N 1
ATOM 627 C CA . ARG A 1 74 ? 3.945 -7.788 -13.377 1.00 88.31 74 ARG A CA 1
ATOM 628 C C . ARG A 1 74 ? 4.775 -8.947 -13.930 1.00 88.31 74 ARG A C 1
ATOM 630 O O . ARG A 1 74 ? 5.991 -8.844 -13.996 1.00 88.31 74 ARG A O 1
ATOM 637 N N . LYS A 1 75 ? 4.141 -10.067 -14.291 1.00 90.19 75 LYS A N 1
ATOM 638 C CA . LYS A 1 75 ? 4.847 -11.231 -14.855 1.00 90.19 75 LYS A CA 1
ATOM 639 C C . LYS A 1 75 ? 5.409 -10.956 -16.247 1.00 90.19 75 LYS A C 1
ATOM 641 O O . LYS A 1 75 ? 6.455 -11.502 -16.571 1.00 90.19 75 LYS A O 1
ATOM 646 N N . ILE A 1 76 ? 4.702 -10.167 -17.055 1.00 93.19 76 ILE A N 1
ATOM 647 C CA . ILE A 1 76 ? 5.112 -9.828 -18.424 1.00 93.19 76 ILE A CA 1
ATOM 648 C C . ILE A 1 76 ? 6.255 -8.809 -18.408 1.00 93.19 76 ILE A C 1
ATOM 650 O O . ILE A 1 76 ? 7.187 -8.950 -19.184 1.00 93.19 76 ILE A O 1
ATOM 654 N N . ALA A 1 77 ? 6.179 -7.822 -17.516 1.00 88.94 77 ALA A N 1
ATOM 655 C CA . ALA A 1 77 ? 7.121 -6.710 -17.403 1.00 88.94 77 ALA A CA 1
ATOM 656 C C . ALA A 1 77 ? 7.935 -6.796 -16.098 1.00 88.94 77 ALA A C 1
ATOM 658 O O . ALA A 1 77 ? 8.093 -5.812 -15.371 1.00 88.94 77 ALA A O 1
ATOM 659 N N . ILE A 1 78 ? 8.402 -8.000 -15.751 1.00 86.81 78 ILE A N 1
ATOM 660 C CA . ILE A 1 78 ? 9.043 -8.279 -14.457 1.00 86.81 78 ILE A CA 1
ATOM 661 C C . ILE A 1 78 ? 10.278 -7.399 -14.247 1.00 86.81 78 ILE A C 1
ATOM 663 O O . ILE A 1 78 ? 10.505 -6.930 -13.137 1.00 86.81 78 ILE A O 1
ATOM 667 N N . GLU A 1 79 ? 11.019 -7.110 -15.313 1.00 85.62 79 GLU A N 1
ATOM 668 C CA . GLU A 1 79 ? 12.234 -6.301 -15.335 1.00 85.62 79 GLU A CA 1
ATOM 669 C C . GLU A 1 79 ? 12.018 -4.853 -14.870 1.00 85.62 79 GLU A C 1
ATOM 671 O O . GLU A 1 79 ? 12.933 -4.244 -14.316 1.00 85.62 79 GLU A O 1
ATOM 676 N N . PHE A 1 80 ? 10.803 -4.319 -15.020 1.00 82.56 80 PHE A N 1
ATOM 677 C CA . PHE A 1 80 ? 10.445 -2.974 -14.563 1.00 82.56 80 PHE A CA 1
ATOM 678 C C . PHE A 1 80 ? 10.007 -2.950 -13.091 1.00 82.56 80 PHE A C 1
ATOM 680 O O . PHE A 1 80 ? 10.088 -1.913 -12.429 1.00 82.56 80 PHE A O 1
ATOM 687 N N . TYR A 1 81 ? 9.572 -4.096 -12.553 1.00 82.19 81 TYR A N 1
ATOM 688 C CA . TYR A 1 81 ? 8.942 -4.198 -11.231 1.00 82.19 81 TYR A CA 1
ATOM 689 C C . TYR A 1 81 ? 9.676 -5.127 -10.244 1.00 82.19 81 TYR A C 1
ATOM 691 O O . TYR A 1 81 ? 9.211 -5.325 -9.112 1.00 82.19 81 TYR A O 1
ATOM 699 N N . SER A 1 82 ? 10.806 -5.720 -10.643 1.00 80.25 82 SER A N 1
ATOM 700 C CA . SER A 1 82 ? 11.602 -6.651 -9.831 1.00 80.25 82 SER A CA 1
ATOM 701 C C . SER A 1 82 ? 12.577 -5.975 -8.871 1.00 80.25 82 SER A C 1
ATOM 703 O O . SER A 1 82 ? 13.155 -6.657 -8.027 1.00 80.25 82 SER A O 1
ATOM 705 N N . ASP A 1 83 ? 12.792 -4.663 -8.990 1.00 77.81 83 ASP A N 1
ATOM 706 C CA . ASP A 1 83 ? 13.737 -3.953 -8.131 1.00 77.81 83 ASP A CA 1
ATOM 707 C C . ASP A 1 83 ? 13.238 -3.937 -6.668 1.00 77.81 83 ASP A C 1
ATOM 709 O O . ASP A 1 83 ? 12.139 -3.444 -6.387 1.00 77.81 83 ASP A O 1
ATOM 713 N N . PRO A 1 84 ? 14.033 -4.452 -5.713 1.00 66.19 84 PRO A N 1
ATOM 714 C CA . PRO A 1 84 ? 13.648 -4.537 -4.308 1.00 66.19 84 PRO A CA 1
ATOM 715 C C . PRO A 1 84 ? 13.434 -3.174 -3.640 1.00 66.19 84 PRO A C 1
ATOM 717 O O . PRO A 1 84 ? 12.792 -3.118 -2.592 1.00 66.19 84 PRO A O 1
ATOM 720 N N . ARG A 1 85 ? 13.929 -2.076 -4.227 1.00 64.75 85 ARG A N 1
ATOM 721 C CA . ARG A 1 85 ? 13.688 -0.704 -3.747 1.00 64.75 85 ARG A CA 1
ATOM 722 C C . ARG A 1 85 ? 12.234 -0.263 -3.909 1.00 64.75 85 ARG A C 1
ATOM 724 O O . ARG A 1 85 ? 11.812 0.680 -3.253 1.00 64.75 85 ARG A O 1
ATOM 731 N N . TYR A 1 86 ? 11.483 -0.937 -4.774 1.00 61.31 86 TYR A N 1
ATOM 732 C CA . TYR A 1 86 ? 10.108 -0.592 -5.143 1.00 61.31 86 TYR A CA 1
ATOM 733 C C . TYR A 1 86 ? 9.057 -1.525 -4.538 1.00 61.31 86 TYR A C 1
ATOM 735 O O . TYR A 1 86 ? 7.854 -1.369 -4.774 1.00 61.31 86 TYR A O 1
ATOM 743 N N . ILE A 1 87 ? 9.516 -2.501 -3.757 1.00 66.25 87 ILE A N 1
ATOM 744 C CA . ILE A 1 87 ? 8.679 -3.478 -3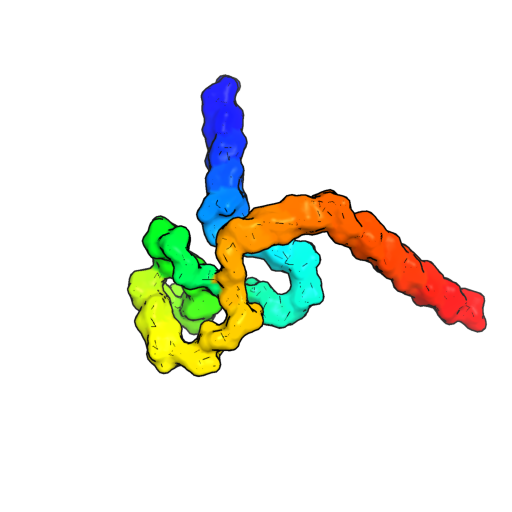.079 1.00 66.25 87 ILE A CA 1
ATOM 745 C C . ILE A 1 87 ? 8.486 -3.005 -1.643 1.00 66.25 87 ILE A C 1
ATOM 747 O O . ILE A 1 87 ? 9.439 -2.919 -0.865 1.00 66.25 87 ILE A O 1
ATOM 751 N N . GLU A 1 88 ? 7.239 -2.715 -1.287 1.00 63.97 88 GLU A N 1
ATOM 752 C CA . GLU A 1 88 ? 6.884 -2.416 0.091 1.00 63.97 88 GLU A CA 1
ATOM 753 C C . GLU A 1 88 ? 7.109 -3.669 0.943 1.00 63.97 88 GLU A C 1
ATOM 755 O O . GLU A 1 88 ? 6.647 -4.773 0.621 1.00 63.97 88 GLU A O 1
ATOM 760 N N . LYS A 1 89 ? 7.866 -3.508 2.030 1.00 58.41 89 LYS A N 1
ATOM 761 C CA . LYS A 1 89 ? 8.104 -4.595 2.979 1.00 58.41 89 LYS A CA 1
ATOM 762 C C . LYS A 1 89 ? 6.812 -4.896 3.740 1.00 58.41 89 LYS A C 1
ATOM 764 O O . LYS A 1 89 ? 5.868 -4.120 3.736 1.00 58.41 89 LYS A O 1
ATOM 769 N N . SER A 1 90 ? 6.779 -6.076 4.357 1.00 57.25 90 SER A N 1
ATOM 770 C CA . SER A 1 90 ? 5.668 -6.598 5.161 1.00 57.25 90 SER A CA 1
ATOM 771 C C . SER A 1 90 ? 4.888 -5.516 5.926 1.00 57.25 90 SER A C 1
ATOM 773 O O . SER A 1 90 ? 5.497 -4.620 6.503 1.00 57.25 90 SER A O 1
ATOM 775 N N . ILE A 1 91 ? 3.563 -5.664 6.046 1.00 58.47 91 ILE A N 1
ATOM 776 C CA . ILE A 1 91 ? 2.706 -4.805 6.888 1.00 58.47 91 ILE A CA 1
ATOM 777 C C . ILE A 1 91 ? 3.279 -4.654 8.312 1.00 58.47 91 ILE A C 1
ATOM 779 O O . ILE A 1 91 ? 3.235 -3.581 8.905 1.00 58.47 91 ILE A O 1
ATOM 783 N N . PHE A 1 92 ? 3.932 -5.705 8.819 1.00 56.28 92 PHE A N 1
ATOM 784 C CA . PHE A 1 92 ? 4.626 -5.698 10.105 1.00 56.28 92 PHE A CA 1
ATOM 785 C C . PHE A 1 92 ? 5.875 -4.818 10.115 1.00 56.28 92 PHE A C 1
ATOM 787 O O . PHE A 1 92 ? 6.170 -4.207 11.134 1.00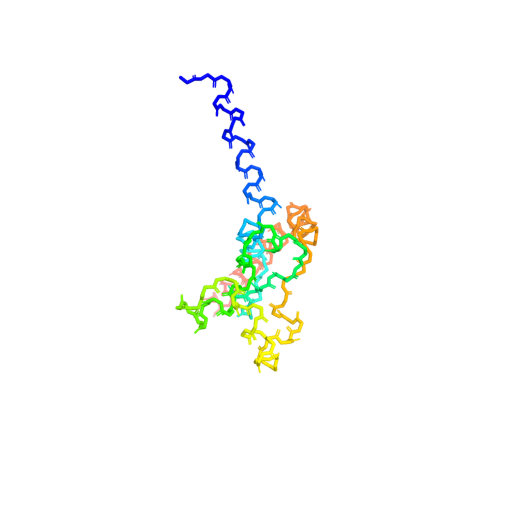 56.28 92 PHE A O 1
ATOM 794 N N . THR A 1 93 ? 6.602 -4.729 9.001 1.00 57.16 93 THR A N 1
ATOM 795 C CA . THR A 1 93 ? 7.729 -3.805 8.843 1.00 57.16 93 THR A CA 1
ATOM 796 C C . THR A 1 93 ? 7.244 -2.365 8.860 1.00 57.16 93 THR A C 1
ATOM 798 O O . THR A 1 93 ? 7.859 -1.556 9.540 1.00 57.16 93 THR A O 1
ATOM 801 N N . ASN A 1 94 ? 6.122 -2.050 8.213 1.00 57.09 94 ASN A N 1
ATOM 802 C CA . ASN A 1 94 ? 5.576 -0.692 8.241 1.00 57.09 94 ASN A CA 1
ATOM 803 C C . ASN A 1 94 ? 5.034 -0.308 9.617 1.00 57.09 94 ASN A C 1
ATOM 805 O O . ASN A 1 94 ? 5.351 0.771 10.102 1.00 57.09 94 ASN A O 1
ATOM 809 N N . ILE A 1 95 ? 4.297 -1.200 10.288 1.00 58.22 95 ILE A N 1
ATOM 810 C CA . ILE A 1 95 ? 3.840 -0.975 11.670 1.00 58.22 95 ILE A CA 1
ATOM 811 C C . ILE A 1 95 ? 5.043 -0.827 12.610 1.00 58.22 95 ILE A C 1
ATOM 813 O O . ILE A 1 95 ? 5.075 0.078 13.437 1.00 58.22 95 ILE A O 1
ATOM 817 N N . TYR A 1 96 ? 6.065 -1.672 12.468 1.00 56.50 96 TYR A N 1
ATOM 818 C CA . TYR A 1 96 ? 7.303 -1.561 13.238 1.00 56.50 96 TYR A CA 1
ATOM 819 C C . TYR A 1 96 ? 8.033 -0.239 12.959 1.00 56.50 96 TYR A C 1
ATOM 821 O O . TYR A 1 96 ? 8.441 0.438 13.898 1.00 56.50 96 TYR A O 1
ATOM 829 N N . CYS A 1 97 ? 8.137 0.181 11.696 1.00 54.28 97 CYS A N 1
ATOM 830 C CA . CYS A 1 97 ? 8.689 1.478 11.311 1.00 54.28 97 CYS A CA 1
ATOM 831 C C . CYS A 1 97 ? 7.860 2.644 11.860 1.00 54.28 97 CYS A C 1
ATOM 833 O O . CYS A 1 97 ? 8.456 3.607 12.324 1.00 54.28 97 CYS A O 1
ATOM 835 N N . MET A 1 98 ? 6.530 2.550 11.884 1.00 52.72 98 MET A N 1
ATOM 836 C CA . MET A 1 98 ? 5.642 3.552 12.483 1.00 52.72 98 MET A CA 1
ATOM 837 C C . MET A 1 98 ? 5.881 3.660 13.996 1.00 52.72 98 MET A C 1
ATOM 839 O O . MET A 1 98 ? 6.154 4.744 14.506 1.00 52.72 98 MET A O 1
ATOM 843 N N . LEU A 1 99 ? 5.909 2.524 14.700 1.00 59.19 99 LEU A N 1
ATOM 844 C CA . LEU A 1 99 ? 6.191 2.457 16.140 1.00 59.19 99 LEU A CA 1
ATOM 845 C C . LEU A 1 99 ? 7.601 2.964 16.494 1.00 59.19 99 LEU A C 1
ATOM 847 O O . LEU A 1 99 ? 7.805 3.550 17.559 1.00 59.19 99 LEU A O 1
ATOM 851 N N . LEU A 1 100 ? 8.590 2.743 15.621 1.00 56.81 100 LEU A N 1
ATOM 852 C CA . LEU A 1 100 ? 9.946 3.272 15.787 1.00 56.81 100 LEU A CA 1
ATOM 853 C C . LEU A 1 100 ? 10.059 4.757 15.413 1.00 56.81 100 LEU A C 1
ATOM 855 O O . LEU A 1 100 ? 10.799 5.491 16.072 1.00 56.81 100 LEU A O 1
ATOM 859 N N . ALA A 1 101 ? 9.334 5.213 14.389 1.00 55.81 101 ALA A N 1
ATOM 860 C CA . ALA A 1 101 ? 9.319 6.608 13.955 1.00 55.81 101 ALA A CA 1
ATOM 861 C C . ALA A 1 101 ? 8.766 7.519 15.059 1.00 55.81 101 ALA A C 1
ATOM 863 O O . ALA A 1 101 ? 9.371 8.556 15.362 1.00 55.81 101 ALA A O 1
ATOM 864 N N . GLU A 1 102 ? 7.699 7.074 15.731 1.00 53.97 102 GLU A N 1
ATOM 865 C CA . GLU A 1 102 ? 7.104 7.762 16.881 1.00 53.97 102 GLU A CA 1
ATOM 866 C C . GLU A 1 102 ? 8.056 7.867 18.084 1.00 53.97 102 GLU A C 1
ATOM 868 O O . GLU A 1 102 ? 7.997 8.838 18.836 1.00 53.97 102 GLU A O 1
ATOM 873 N N . ARG A 1 103 ? 8.979 6.911 18.269 1.00 47.09 103 ARG A N 1
ATOM 874 C CA . ARG A 1 103 ? 9.813 6.830 19.483 1.00 47.09 103 ARG A CA 1
ATOM 875 C C . ARG A 1 103 ? 11.151 7.570 19.436 1.00 47.09 103 ARG A C 1
ATOM 877 O O . ARG A 1 103 ? 11.862 7.571 20.438 1.00 47.09 103 ARG A O 1
ATOM 884 N N . GLY A 1 104 ? 11.517 8.245 18.345 1.00 52.31 104 GLY A N 1
ATOM 885 C CA . GLY A 1 104 ? 12.762 9.032 18.374 1.00 52.31 104 GLY A CA 1
ATOM 886 C C . GLY A 1 104 ? 13.222 9.711 17.090 1.00 52.31 104 GLY A C 1
ATOM 887 O O . GLY A 1 104 ? 14.195 10.468 17.129 1.00 52.31 104 GLY A O 1
ATOM 888 N N . PHE A 1 105 ? 12.552 9.487 15.960 1.00 52.22 105 PHE A N 1
ATOM 889 C CA . PHE A 1 105 ? 12.983 10.060 14.683 1.00 52.22 105 PHE A CA 1
ATOM 890 C C . PHE A 1 105 ? 12.529 11.516 14.506 1.00 52.22 105 PHE A C 1
ATOM 892 O O . PHE A 1 105 ? 13.305 12.341 14.022 1.00 52.22 105 PHE A O 1
ATOM 899 N N . GLY A 1 106 ? 11.325 11.870 14.973 1.00 54.28 106 GLY A N 1
ATOM 900 C CA . GLY A 1 106 ? 10.782 13.232 14.859 1.00 54.28 106 GLY A CA 1
ATOM 901 C C . GLY A 1 106 ? 11.616 14.297 15.584 1.00 54.28 106 GLY A C 1
ATOM 902 O O . GLY A 1 106 ? 11.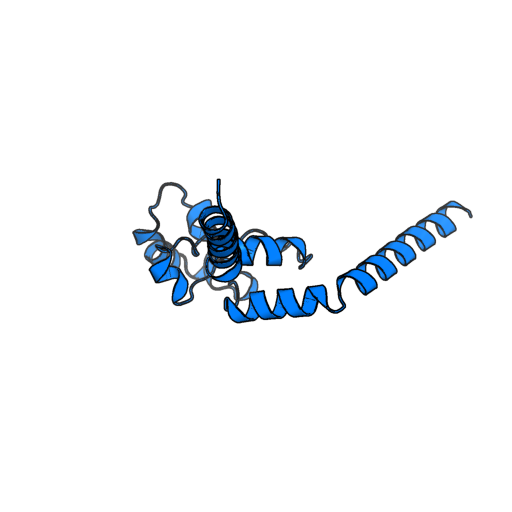919 15.340 15.009 1.00 54.28 106 GLY A O 1
ATOM 903 N N . LEU A 1 107 ? 12.070 14.012 16.810 1.00 54.75 107 LEU A N 1
ATOM 904 C CA . LEU A 1 107 ? 12.878 14.946 17.607 1.00 54.75 107 LEU A CA 1
ATOM 905 C C . LEU A 1 107 ? 14.288 15.138 17.037 1.00 54.75 107 LEU A C 1
ATOM 907 O O . LEU A 1 107 ? 14.766 16.268 16.961 1.00 54.75 107 LEU A O 1
ATOM 911 N N . LYS A 1 108 ? 14.939 14.062 16.573 1.00 56.56 108 LYS A N 1
ATOM 912 C CA . LYS A 1 108 ? 16.250 14.164 15.910 1.00 56.56 108 LYS A CA 1
ATOM 913 C C . LYS A 1 108 ? 16.155 14.884 14.561 1.00 56.56 108 LYS A C 1
ATOM 915 O O . LYS A 1 108 ? 17.028 15.686 14.247 1.00 56.56 108 LYS A O 1
ATOM 920 N N . LYS A 1 109 ? 15.093 14.648 13.781 1.00 58.56 109 LYS A N 1
ATOM 921 C CA . LYS A 1 109 ? 14.860 15.316 12.486 1.00 58.56 109 LYS A CA 1
ATOM 922 C C . LYS A 1 109 ? 14.525 16.801 12.672 1.00 58.56 109 LYS A C 1
ATOM 924 O O . LYS A 1 109 ? 15.049 17.629 11.932 1.00 58.56 109 LYS A O 1
ATOM 929 N N . PHE A 1 110 ? 13.731 17.147 13.690 1.00 62.78 110 PHE A N 1
ATOM 930 C CA . PHE A 1 110 ? 13.478 18.536 14.084 1.00 62.78 110 PHE A CA 1
ATOM 931 C C . PHE A 1 110 ? 14.763 19.234 14.534 1.00 62.78 110 PHE A C 1
ATOM 933 O O . PHE A 1 110 ? 15.071 20.309 14.027 1.00 62.78 110 PHE A O 1
ATOM 940 N N . ALA A 1 111 ? 15.550 18.594 15.407 1.00 67.81 111 ALA A N 1
ATOM 941 C CA . ALA A 1 111 ? 16.833 19.124 15.856 1.00 67.81 111 ALA A CA 1
ATOM 942 C C . ALA A 1 111 ? 17.780 19.372 14.673 1.00 67.81 111 ALA A C 1
ATOM 944 O O . ALA A 1 111 ? 18.253 20.490 14.508 1.00 67.81 111 ALA A O 1
ATOM 945 N N . ASN A 1 112 ? 17.963 18.390 13.785 1.00 68.69 112 ASN A N 1
ATOM 946 C CA . ASN A 1 112 ? 18.834 18.527 12.615 1.00 68.69 112 ASN A CA 1
ATOM 947 C C . ASN A 1 112 ? 18.357 19.615 11.639 1.00 68.69 112 ASN A C 1
ATOM 949 O O . ASN A 1 112 ? 19.177 20.363 11.108 1.00 68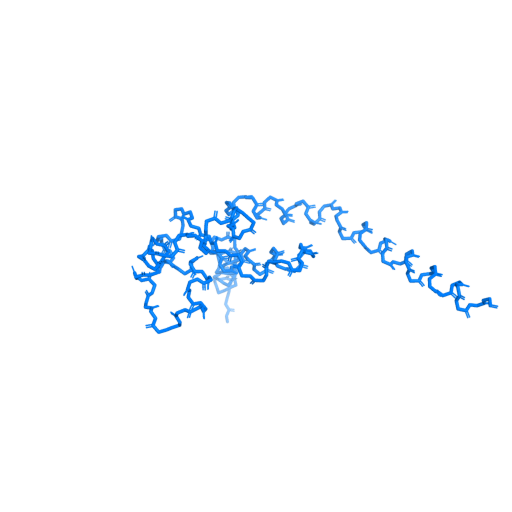.69 112 ASN A O 1
ATOM 953 N N . LYS A 1 113 ? 17.041 19.742 11.419 1.00 75.38 113 LYS A N 1
ATOM 954 C CA . LYS A 1 113 ? 16.470 20.796 10.566 1.00 75.38 113 LYS A CA 1
ATOM 955 C C . LYS A 1 113 ? 16.645 22.184 11.186 1.00 75.38 113 LYS A C 1
ATOM 957 O O . LYS A 1 113 ? 16.940 23.138 10.470 1.00 75.38 113 LYS A O 1
ATOM 962 N N . LEU A 1 114 ? 16.519 22.291 12.508 1.00 75.56 114 LEU A N 1
ATOM 963 C CA . LEU A 1 114 ? 16.781 23.525 13.243 1.00 75.56 114 LEU A CA 1
ATOM 964 C C . LEU A 1 114 ? 18.262 23.912 13.143 1.00 75.56 114 LEU A C 1
ATOM 966 O O . LEU A 1 114 ? 18.568 25.050 12.807 1.00 75.56 114 LEU A O 1
ATOM 970 N N . THR A 1 115 ? 19.179 22.961 13.345 1.00 74.25 115 THR A N 1
ATOM 971 C CA . THR A 1 115 ? 20.626 23.200 13.223 1.00 74.25 115 THR A CA 1
ATOM 972 C C . THR A 1 115 ? 21.015 23.623 11.806 1.00 74.25 115 THR A C 1
ATOM 974 O O . THR A 1 115 ? 21.801 24.553 11.645 1.00 74.25 115 THR A O 1
ATOM 977 N N . TYR A 1 116 ? 20.440 22.996 10.774 1.00 76.50 116 TYR A N 1
ATOM 978 C CA . TYR A 1 116 ? 20.672 23.375 9.378 1.00 76.50 116 TYR A CA 1
ATOM 979 C C . TYR A 1 116 ? 20.211 24.811 9.082 1.00 76.50 116 TYR A C 1
ATOM 981 O O . TYR A 1 116 ? 20.969 25.603 8.524 1.00 76.50 116 TYR A O 1
ATOM 989 N N . ASN A 1 117 ? 18.997 25.169 9.508 1.00 80.00 117 ASN A N 1
ATOM 990 C CA . ASN A 1 117 ? 18.450 26.511 9.299 1.00 80.00 117 ASN A CA 1
ATOM 991 C C . ASN A 1 117 ? 19.223 27.585 10.079 1.00 80.00 117 ASN A C 1
ATOM 993 O O . ASN A 1 117 ? 19.431 28.680 9.568 1.00 80.00 117 ASN A O 1
ATOM 997 N N . LEU A 1 118 ? 19.683 27.277 11.295 1.00 81.06 118 LEU A N 1
ATOM 998 C CA . LEU A 1 118 ? 20.518 28.191 12.079 1.00 81.06 118 LEU A CA 1
ATOM 999 C C . LEU A 1 118 ? 21.874 28.437 11.408 1.00 81.06 118 LEU A C 1
ATOM 1001 O O . LEU A 1 118 ? 22.337 29.572 11.375 1.00 81.06 118 LEU A O 1
ATOM 1005 N N . LYS A 1 119 ? 22.466 27.402 10.805 1.00 76.00 119 LYS A N 1
ATOM 1006 C CA . LYS A 1 119 ? 23.730 27.521 10.071 1.00 76.00 119 LYS A CA 1
ATOM 1007 C C . LYS A 1 119 ? 23.591 28.387 8.811 1.00 76.00 119 LYS A C 1
ATOM 1009 O O . LYS A 1 119 ? 24.434 29.236 8.558 1.00 76.00 119 LYS A O 1
ATOM 1014 N N . GLN A 1 120 ? 22.487 28.230 8.077 1.00 73.50 120 GLN A N 1
ATOM 1015 C CA . GLN A 1 120 ? 22.129 29.094 6.941 1.00 73.50 120 GLN A CA 1
ATOM 1016 C C . GLN A 1 120 ? 21.958 30.564 7.363 1.00 73.50 120 GLN A C 1
ATOM 1018 O O . GLN A 1 120 ? 22.392 31.469 6.656 1.00 73.50 120 GLN A O 1
ATOM 1023 N N . LEU A 1 121 ? 21.351 30.808 8.529 1.00 74.50 121 LEU A N 1
ATOM 1024 C CA . LEU A 1 121 ? 21.174 32.158 9.069 1.00 74.50 121 LEU A CA 1
ATOM 1025 C C . LEU A 1 121 ? 22.490 32.788 9.548 1.00 74.50 121 LEU A C 1
ATOM 1027 O O . LEU A 1 121 ? 22.644 34.000 9.425 1.00 74.50 121 LEU A O 1
ATOM 1031 N N . GLU A 1 122 ? 23.432 32.003 10.078 1.00 75.31 122 GLU A N 1
ATOM 1032 C CA . GLU A 1 122 ? 24.777 32.488 10.421 1.00 75.31 122 GLU A CA 1
ATOM 1033 C C . GLU A 1 122 ? 25.603 32.844 9.180 1.00 75.31 122 GLU A C 1
ATOM 1035 O O . GLU A 1 122 ? 26.284 33.870 9.191 1.00 75.31 122 GLU A O 1
ATOM 1040 N N . ASP A 1 123 ? 25.513 32.050 8.109 1.00 71.25 123 ASP A N 1
ATOM 1041 C CA . ASP A 1 123 ? 26.196 32.341 6.841 1.00 71.25 123 ASP A CA 1
ATOM 1042 C C . ASP A 1 123 ? 25.612 33.576 6.132 1.00 71.25 123 ASP A C 1
ATOM 1044 O O . ASP A 1 123 ? 26.353 34.311 5.490 1.00 71.25 123 ASP A O 1
ATOM 1048 N N . TYR A 1 124 ? 24.318 33.873 6.308 1.00 65.38 124 TYR A N 1
ATOM 1049 C CA . TYR A 1 124 ? 23.683 35.104 5.804 1.00 65.38 124 TYR A CA 1
ATOM 1050 C C . TYR A 1 124 ? 24.038 36.373 6.600 1.00 65.38 124 TYR A C 1
ATOM 1052 O O . TYR A 1 124 ? 23.707 37.481 6.174 1.00 65.38 124 TYR A O 1
ATOM 1060 N N . ARG A 1 125 ? 24.633 36.224 7.792 1.00 62.25 125 ARG A N 1
ATOM 1061 C CA . ARG A 1 125 ? 24.942 37.328 8.719 1.00 62.25 125 ARG A CA 1
ATOM 1062 C C . ARG A 1 125 ? 26.410 37.775 8.665 1.00 62.25 125 ARG A C 1
ATOM 1064 O O . ARG A 1 125 ? 26.776 38.680 9.416 1.00 62.25 125 ARG A O 1
ATOM 1071 N N . LYS A 1 126 ? 27.229 37.134 7.829 1.00 57.72 126 LYS A N 1
ATOM 1072 C CA . LYS A 1 126 ? 28.600 37.535 7.479 1.00 57.72 126 LYS A CA 1
ATOM 1073 C C . LYS A 1 126 ? 28.605 38.252 6.136 1.00 57.72 126 LYS A C 1
ATOM 1075 O O . LYS A 1 126 ? 29.458 39.151 5.990 1.00 57.72 126 LYS A O 1
#

Radius of gyration: 19.39 Å; chains: 1; bounding box: 54×50×41 Å

Secondary structure (DSSP, 8-state):
--HHHHHHHHHHHHHHHHTSHHHHHHHHHHH---TT-TT-B--SHHHHHTTTTT-HHHHHH-TTS-TTTHHHHHHHTHHHH--GGGBPP-HHHHHHHHHHIIIIIHHHHHHHHHHHHHHHHHHTT-

pLDDT: mean 70.87, std 13.99, range [43.41, 93.38]

InterPro domains:
  IPR005804 Fatty acid desaturase domain [PF00487] (8-81)

Foldseek 3Di:
DDPVVVVVVVVVVCCCQQVDPVNLLVLVVVQDPDPPEPQAAEDDPSCVVVLQVSLRPLCVVCVVDGSVCSVVVCVVPVVVVVDPVRHDDDSVVSVVVNVVCVVPVVVVVVVVVVVVVVVVVVVVVD